Protein AF-A0A3D3CGE0-F1 (afdb_monomer_lite)

Sequence (84 aa):
MPYEEFHFFLKDTVRQSVDFSQTRQSLGYPPPAVQKPCEEGARRIALPRPAEWRAVKDVSVAEAMGRRRSLRKYASAPLSLEEL

Secondary structure (DSSP, 8-state):
--GGGGGGGGSGGGGGTS-GGGSTTTTTPPPPPSSPPPPTTPPP-PPPPGGG-SSS----HHHHHHH-----S--SSPPPTT--

Radius of gyration: 23.6 Å; chains: 1; bounding box: 44×48×52 Å

Structure (mmCIF, N/CA/C/O backbone):
data_AF-A0A3D3CGE0-F1
#
_entry.id   AF-A0A3D3CGE0-F1
#
loop_
_atom_site.group_PDB
_atom_site.id
_atom_site.type_symbol
_atom_site.label_atom_id
_atom_site.label_alt_id
_atom_site.label_comp_id
_atom_site.label_asym_id
_atom_site.label_entity_id
_atom_site.label_seq_id
_atom_site.pdbx_PDB_ins_code
_atom_site.Cartn_x
_atom_site.Cartn_y
_atom_site.Cartn_z
_atom_site.occupancy
_atom_site.B_iso_or_equiv
_atom_site.auth_seq_id
_atom_site.auth_comp_id
_atom_site.auth_asym_id
_atom_site.auth_atom_id
_atom_site.pdbx_PDB_model_num
ATOM 1 N N . MET A 1 1 ? -10.389 35.912 20.536 1.00 56.81 1 MET A N 1
ATOM 2 C CA . MET A 1 1 ? -10.222 34.452 20.684 1.00 56.81 1 MET A CA 1
ATOM 3 C C . MET A 1 1 ? -8.742 34.193 20.931 1.00 56.81 1 MET A C 1
ATOM 5 O O . MET A 1 1 ? -7.961 34.504 20.035 1.00 56.81 1 MET A O 1
ATOM 9 N N . PRO A 1 2 ? -8.317 33.792 22.139 1.00 64.12 2 PRO A N 1
ATOM 10 C CA . PRO A 1 2 ? -6.901 33.626 22.450 1.00 64.12 2 PRO A CA 1
ATOM 11 C C . PRO A 1 2 ? -6.318 32.455 21.650 1.00 64.12 2 PRO A C 1
ATOM 13 O O . PRO A 1 2 ? -6.902 31.379 21.604 1.00 64.12 2 PRO A O 1
ATOM 16 N N . TYR A 1 3 ? -5.151 32.659 21.041 1.00 60.22 3 TYR A N 1
ATOM 17 C CA . TYR A 1 3 ? -4.428 31.677 20.218 1.00 60.22 3 TYR A CA 1
ATOM 18 C C . TYR A 1 3 ? -4.174 30.331 20.938 1.00 60.22 3 TYR A C 1
ATOM 20 O O . TYR A 1 3 ? -4.086 29.285 20.302 1.00 60.22 3 TYR A O 1
ATOM 28 N N . GLU A 1 4 ? -4.124 30.344 22.274 1.00 63.41 4 GLU A N 1
ATOM 29 C CA . GLU A 1 4 ? -3.943 29.168 23.139 1.00 63.41 4 GLU A CA 1
ATOM 30 C C . GLU A 1 4 ? -5.061 28.112 23.019 1.00 63.41 4 GLU A C 1
ATOM 32 O O . GLU A 1 4 ? -4.771 26.920 23.135 1.00 63.41 4 GLU A O 1
ATOM 37 N N . GLU A 1 5 ? -6.317 28.499 22.748 1.00 67.00 5 GLU A N 1
ATOM 38 C CA . GLU A 1 5 ? -7.432 27.536 22.631 1.00 67.00 5 GLU A CA 1
ATOM 39 C C . GLU A 1 5 ? -7.236 26.571 21.454 1.00 67.00 5 GLU A C 1
ATOM 41 O O . GLU A 1 5 ? -7.518 25.379 21.571 1.00 67.00 5 GLU A O 1
ATOM 46 N N . PHE A 1 6 ? -6.671 27.050 20.342 1.00 77.75 6 PHE A N 1
ATOM 47 C CA . PHE A 1 6 ? -6.455 26.233 19.146 1.00 77.75 6 PHE A CA 1
ATOM 48 C C . PHE A 1 6 ? -5.285 25.253 19.270 1.00 77.75 6 PHE A C 1
ATOM 50 O O . PHE A 1 6 ? -5.171 24.355 18.445 1.00 77.75 6 PHE A O 1
ATOM 57 N N . HIS A 1 7 ? -4.428 25.383 20.285 1.00 82.31 7 HIS A N 1
ATOM 58 C CA . HIS A 1 7 ? -3.292 24.479 20.501 1.00 82.31 7 HIS A CA 1
ATOM 59 C C . HIS A 1 7 ? -3.462 23.577 21.724 1.00 82.31 7 HIS A C 1
ATOM 61 O O . HIS A 1 7 ? -2.634 22.693 21.943 1.00 82.31 7 HIS A O 1
ATOM 67 N N . PHE A 1 8 ? -4.533 23.756 22.504 1.00 84.06 8 PHE A N 1
ATOM 68 C CA . PHE A 1 8 ? -4.801 22.943 23.689 1.00 84.06 8 PHE A CA 1
ATOM 69 C C . PHE A 1 8 ? -4.752 21.440 23.380 1.00 84.06 8 PHE A C 1
ATOM 71 O O . PHE A 1 8 ? -4.068 20.710 24.090 1.00 84.06 8 PHE A O 1
ATOM 78 N N . PHE A 1 9 ? -5.3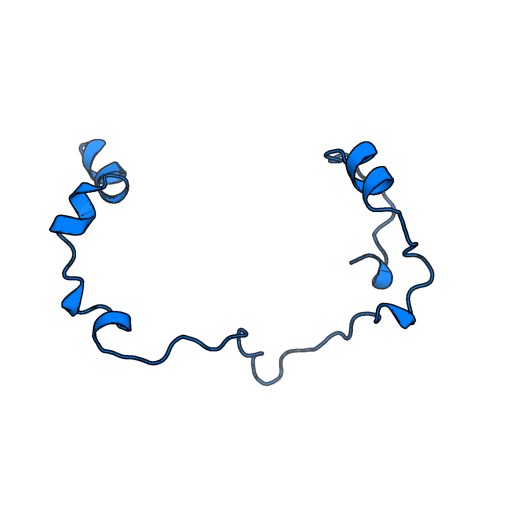67 20.998 22.274 1.00 84.56 9 PHE A N 1
ATOM 79 C CA . PHE A 1 9 ? -5.428 19.585 21.871 1.00 84.56 9 PHE A CA 1
ATOM 80 C C . PHE A 1 9 ? -4.059 18.942 21.567 1.00 84.56 9 PHE A C 1
ATOM 82 O O . PHE A 1 9 ? -3.953 17.719 21.513 1.00 84.56 9 PHE A O 1
ATOM 89 N N . LEU A 1 10 ? -3.015 19.752 21.361 1.00 88.75 10 LEU A N 1
ATOM 90 C CA . LEU A 1 10 ? -1.649 19.288 21.102 1.00 88.75 10 LEU A CA 1
ATOM 91 C C . LEU A 1 10 ? -0.847 19.063 22.392 1.00 88.75 10 LEU A C 1
ATOM 93 O O . LEU A 1 10 ? 0.255 18.517 22.337 1.00 88.75 10 LEU A O 1
ATOM 97 N N . LYS A 1 11 ? -1.360 19.504 23.547 1.00 89.00 11 LYS A N 1
ATOM 98 C CA . LYS A 1 11 ? -0.699 19.339 24.846 1.00 89.00 11 LYS A CA 1
ATOM 99 C C . LYS A 1 11 ? -1.065 17.979 25.445 1.00 89.00 11 LYS A C 1
ATOM 101 O O . LYS A 1 11 ? -2.216 17.558 25.425 1.00 89.00 11 LYS A O 1
ATOM 106 N N . ASP A 1 12 ? -0.097 17.327 26.080 1.00 89.44 12 ASP A N 1
ATOM 107 C CA . ASP A 1 12 ? -0.300 16.043 26.770 1.00 89.44 12 ASP A CA 1
ATOM 108 C C . ASP A 1 12 ? -1.334 16.128 27.918 1.00 89.44 12 ASP A C 1
ATOM 110 O O . ASP A 1 12 ? -2.019 15.155 28.233 1.00 89.44 12 ASP A O 1
ATOM 114 N N . THR A 1 13 ? -1.545 17.320 28.488 1.00 89.62 13 THR A N 1
ATOM 115 C CA . THR A 1 13 ? -2.550 17.575 29.535 1.00 89.62 13 THR A CA 1
ATOM 116 C C . THR A 1 13 ? -3.983 17.260 29.108 1.00 89.62 13 THR A C 1
ATOM 118 O O . THR A 1 13 ? -4.822 17.008 29.970 1.00 89.62 13 THR A O 1
ATOM 121 N N . VAL A 1 14 ? -4.272 17.210 27.803 1.00 89.75 14 VAL A N 1
ATOM 122 C CA . VAL A 1 14 ? -5.592 16.841 27.260 1.00 89.75 14 VAL A CA 1
ATOM 123 C C . VAL A 1 14 ? -6.05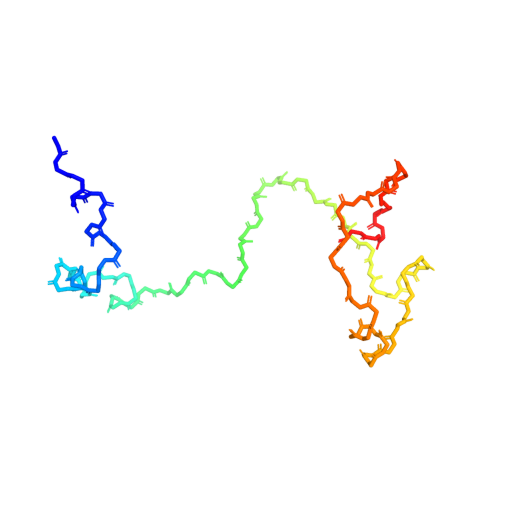1 15.484 27.781 1.00 89.75 14 VAL A C 1
ATOM 125 O O . VAL A 1 14 ? -7.233 15.319 28.082 1.00 89.75 14 VAL A O 1
ATOM 128 N N . ARG A 1 15 ? -5.130 14.532 27.992 1.00 87.38 15 ARG A N 1
ATOM 129 C CA . ARG A 1 15 ? -5.475 13.201 28.515 1.00 87.38 15 ARG A CA 1
ATOM 130 C C . ARG A 1 15 ? -6.159 13.264 29.889 1.00 87.38 15 ARG A C 1
ATOM 132 O O . ARG A 1 15 ? -6.929 12.380 30.223 1.00 87.38 15 ARG A O 1
ATOM 139 N N . GLN A 1 16 ? -5.904 14.303 30.686 1.00 89.81 16 GLN A N 1
ATOM 140 C CA . GLN A 1 16 ? -6.527 14.459 32.006 1.00 89.81 16 GLN A CA 1
ATOM 141 C C . GLN A 1 16 ? -7.993 14.906 31.911 1.00 89.81 16 GLN A C 1
ATOM 143 O O . GLN A 1 16 ? -8.750 14.714 32.854 1.00 89.81 16 GLN A O 1
ATOM 148 N N . SER A 1 17 ? -8.392 15.490 30.776 1.00 88.50 17 SER A N 1
ATOM 149 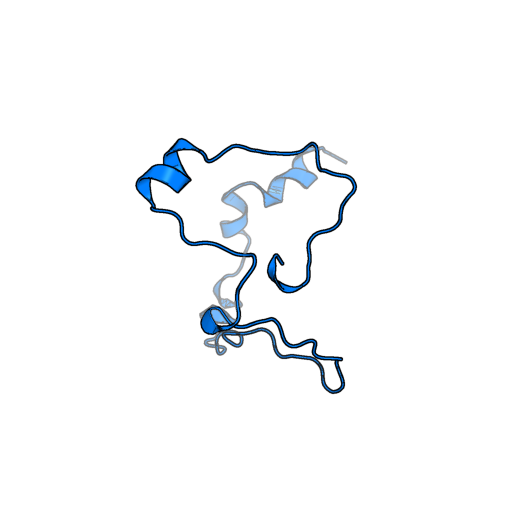C CA . SER A 1 17 ? -9.776 15.896 30.497 1.00 88.50 17 SER A CA 1
ATOM 150 C C . SER A 1 17 ? -10.596 14.842 29.748 1.00 88.50 17 SER A C 1
ATOM 152 O O . SER A 1 17 ? -11.800 15.014 29.581 1.00 88.50 17 SER A O 1
ATOM 154 N N . VAL A 1 18 ? -9.962 13.763 29.278 1.00 86.75 18 VAL A N 1
ATOM 155 C CA . VAL A 1 18 ? -10.622 12.704 28.505 1.00 86.75 18 VAL A CA 1
ATOM 156 C C . VAL A 1 18 ? -10.975 11.546 29.431 1.00 86.75 18 VAL A C 1
ATOM 158 O O . VAL A 1 18 ? -10.100 10.939 30.045 1.00 86.75 18 VAL A O 1
ATOM 161 N N . ASP A 1 19 ? -12.257 11.193 29.492 1.00 92.06 19 ASP A N 1
ATOM 162 C CA . ASP A 1 19 ? -12.698 9.970 30.159 1.00 92.06 19 ASP A CA 1
ATOM 163 C C . ASP A 1 19 ? -12.406 8.744 29.278 1.00 92.06 19 ASP A C 1
ATOM 165 O O . ASP A 1 19 ? -13.183 8.361 28.399 1.00 92.06 19 ASP A O 1
ATOM 169 N N . PHE A 1 20 ? -11.257 8.110 29.517 1.00 90.75 20 PHE A N 1
ATOM 170 C CA . PHE A 1 20 ? -10.839 6.925 28.770 1.00 90.75 20 PHE A CA 1
ATOM 171 C C . PHE A 1 20 ? -11.674 5.671 29.070 1.00 90.75 20 PHE A C 1
ATOM 173 O O . PHE A 1 20 ? -11.604 4.709 28.294 1.00 90.75 20 PHE A O 1
ATOM 180 N N . SER A 1 21 ? -12.478 5.659 30.143 1.00 92.94 21 SER A N 1
ATOM 181 C CA . SER A 1 21 ? -13.366 4.528 30.456 1.00 92.94 21 SER A CA 1
ATOM 182 C C . SER A 1 21 ? -14.462 4.353 29.401 1.00 92.94 21 SER A C 1
ATOM 184 O O . SER A 1 21 ? -14.891 3.234 29.138 1.00 92.94 21 SER A O 1
ATOM 186 N N . GLN A 1 22 ? -14.840 5.445 28.729 1.00 94.19 22 GLN A N 1
ATOM 187 C CA . GLN A 1 22 ? -15.890 5.470 27.708 1.00 94.19 22 GLN A CA 1
ATOM 188 C C . GLN A 1 22 ? -15.373 5.199 26.290 1.00 94.19 22 GLN A C 1
ATOM 190 O O . GLN A 1 22 ? -16.136 5.240 25.322 1.00 94.19 22 GLN A O 1
ATOM 195 N N . THR A 1 23 ? -14.079 4.916 26.120 1.00 91.62 23 THR A N 1
ATOM 196 C CA . THR A 1 23 ? -13.574 4.529 24.800 1.00 91.62 23 THR A CA 1
ATOM 197 C C . THR A 1 23 ? -14.137 3.169 24.400 1.00 91.62 23 THR A C 1
A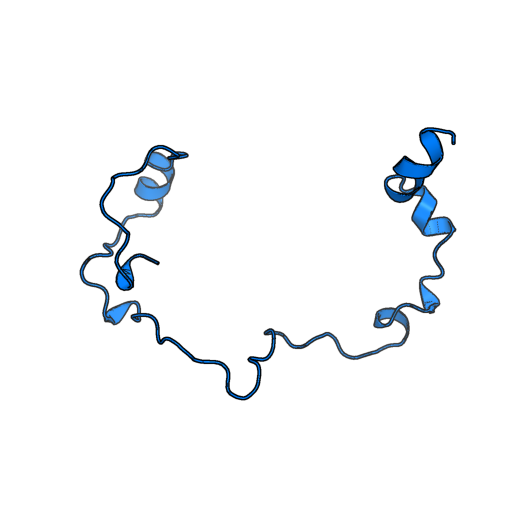TOM 199 O O . THR A 1 23 ? -14.274 2.263 25.219 1.00 91.62 23 THR A O 1
ATOM 202 N N . ARG A 1 24 ? -14.399 2.979 23.102 1.00 93.81 24 ARG A N 1
ATOM 203 C CA . ARG A 1 24 ? -14.814 1.674 22.561 1.00 93.81 24 ARG A CA 1
ATOM 204 C C . ARG A 1 24 ? -13.852 0.546 22.949 1.00 93.81 24 ARG A C 1
ATOM 206 O O . ARG A 1 24 ? -14.299 -0.563 23.211 1.00 93.81 24 ARG A O 1
ATOM 213 N N . GLN A 1 25 ? -12.555 0.840 23.027 1.00 93.75 25 GLN A N 1
ATOM 214 C CA . GLN A 1 25 ? -11.552 -0.121 23.472 1.00 93.75 25 GLN A CA 1
ATOM 215 C C . GLN A 1 25 ? -11.740 -0.512 24.947 1.00 93.75 25 GLN A C 1
ATOM 217 O O . GLN A 1 25 ? -11.805 -1.702 25.240 1.00 93.75 25 GLN A O 1
ATOM 222 N N . SER A 1 26 ? -11.867 0.457 25.862 1.00 94.88 26 SER A N 1
ATOM 223 C CA . SER A 1 26 ? -12.101 0.190 27.294 1.00 94.88 26 SER A CA 1
ATOM 224 C C . SER A 1 26 ? -13.423 -0.532 27.553 1.00 94.88 26 SER A C 1
ATOM 226 O O . SER A 1 26 ? -13.512 -1.355 28.457 1.00 94.88 26 SER A O 1
ATOM 228 N N . LEU A 1 27 ? -14.432 -0.267 26.722 1.00 96.25 27 LEU A N 1
ATOM 229 C CA . LEU A 1 27 ? -15.731 -0.937 26.761 1.00 96.25 27 LEU A CA 1
ATOM 230 C C . LEU A 1 27 ? -15.717 -2.342 26.120 1.00 96.25 27 LEU A C 1
ATOM 232 O O . LEU A 1 27 ? -16.758 -2.991 26.060 1.00 96.25 27 LEU A O 1
ATOM 236 N N . GLY A 1 28 ? -14.568 -2.817 25.623 1.00 95.75 28 GLY A N 1
ATOM 237 C CA . GLY A 1 28 ? -14.420 -4.165 25.068 1.00 95.75 28 GLY A CA 1
ATOM 238 C C . GLY A 1 28 ? -15.066 -4.373 23.696 1.00 95.75 28 GLY A C 1
ATOM 239 O O . GLY A 1 28 ? -15.315 -5.515 23.309 1.00 95.75 28 GLY A O 1
ATOM 240 N N . TYR A 1 29 ? -15.347 -3.300 22.944 1.00 96.38 29 TYR A N 1
ATOM 241 C CA . TYR A 1 29 ? -15.820 -3.441 21.566 1.00 96.38 29 TYR A CA 1
ATOM 242 C C . TYR A 1 29 ? -14.763 -4.156 20.716 1.00 96.38 29 TYR A C 1
ATOM 244 O O . TYR A 1 29 ? -13.561 -3.956 20.925 1.00 96.38 29 TYR A O 1
ATOM 252 N N . PRO A 1 30 ? -15.190 -4.954 19.721 1.00 94.81 30 PRO A N 1
ATOM 253 C CA . PRO A 1 30 ? -14.250 -5.607 18.831 1.00 94.81 30 PRO A CA 1
ATOM 254 C C . PRO A 1 30 ? -13.410 -4.564 18.082 1.00 94.81 30 PRO A C 1
ATOM 256 O O . PRO A 1 30 ? -13.906 -3.473 17.765 1.00 94.81 30 PRO A O 1
ATOM 259 N N . PRO A 1 31 ? -12.147 -4.895 17.763 1.00 92.56 31 PRO A N 1
ATOM 260 C CA . PRO A 1 31 ? -11.352 -4.055 16.889 1.00 92.56 31 PRO A CA 1
ATOM 261 C C . PRO A 1 31 ? -12.045 -3.926 15.522 1.00 92.56 31 PRO A C 1
ATOM 263 O O . PRO A 1 31 ? -12.802 -4.815 15.114 1.00 92.56 31 PRO A O 1
ATOM 266 N N . PRO A 1 32 ? -11.796 -2.830 14.789 1.00 91.69 32 PRO A N 1
ATOM 267 C CA . PRO A 1 32 ? -12.255 -2.721 13.413 1.00 91.69 32 PRO A CA 1
ATOM 268 C C . PRO A 1 32 ? -11.696 -3.872 12.562 1.00 91.69 32 PRO A C 1
ATOM 270 O O . PRO A 1 32 ? -10.697 -4.505 12.911 1.00 91.69 32 PRO A O 1
ATOM 273 N N . ALA A 1 33 ? -12.337 -4.132 11.423 1.00 94.44 33 ALA A N 1
ATOM 274 C CA . ALA A 1 33 ? -11.875 -5.150 10.489 1.00 94.44 33 ALA A CA 1
ATOM 275 C C . ALA A 1 33 ? -10.420 -4.895 10.051 1.00 94.44 33 ALA A C 1
ATOM 277 O O . ALA A 1 33 ? -10.023 -3.752 9.820 1.00 94.44 33 ALA A O 1
ATOM 278 N N . VAL A 1 34 ? -9.646 -5.976 9.891 1.00 95.00 34 VAL A N 1
ATOM 279 C CA . VAL A 1 34 ? -8.225 -5.928 9.482 1.00 95.00 34 VAL A CA 1
ATOM 280 C C . VAL A 1 34 ? -8.043 -5.211 8.141 1.00 95.00 34 VAL A C 1
ATOM 282 O O . VAL A 1 34 ? -7.038 -4.546 7.912 1.00 95.00 34 VAL A O 1
ATOM 285 N N . GLN A 1 35 ? -9.029 -5.334 7.256 1.00 95.38 35 GLN A N 1
ATOM 286 C CA . GLN A 1 35 ? -9.089 -4.624 5.989 1.00 95.38 35 GLN A CA 1
ATOM 287 C C . GLN A 1 35 ? -10.360 -3.790 5.943 1.00 95.38 35 GLN A C 1
ATOM 289 O O . GLN A 1 35 ? -11.417 -4.220 6.413 1.00 95.38 35 GLN A O 1
ATOM 294 N N . LYS A 1 36 ? -10.269 -2.607 5.331 1.00 93.12 36 LYS A N 1
ATOM 295 C CA . LYS A 1 36 ? -11.454 -1.811 5.026 1.00 93.12 36 LYS A CA 1
ATOM 296 C C . LYS A 1 36 ? -12.350 -2.618 4.072 1.00 93.12 36 LYS A C 1
ATOM 298 O O . LYS A 1 36 ? -11.858 -3.027 3.018 1.00 93.12 36 LYS A O 1
ATOM 303 N N . PRO A 1 37 ? -13.635 -2.835 4.400 1.00 92.12 37 PRO A N 1
ATOM 304 C CA . PRO A 1 37 ? -14.555 -3.503 3.492 1.00 92.12 37 PRO A CA 1
ATOM 305 C C . PRO A 1 37 ? -14.656 -2.752 2.163 1.00 92.12 37 PRO A C 1
ATOM 307 O O . PRO A 1 37 ? -14.653 -1.520 2.127 1.00 92.12 37 PRO A O 1
ATOM 310 N N . CYS A 1 38 ? -14.747 -3.505 1.072 1.00 92.00 38 CYS A N 1
ATOM 311 C CA . CYS A 1 38 ? -15.084 -2.946 -0.228 1.00 92.00 38 CYS A CA 1
ATOM 312 C C . CYS A 1 38 ? -16.591 -2.666 -0.261 1.00 92.00 38 CYS A C 1
ATOM 314 O O . CYS A 1 38 ? -17.373 -3.496 0.201 1.00 92.00 38 CYS A O 1
ATOM 316 N N . GLU A 1 39 ? -16.987 -1.505 -0.779 1.00 94.88 39 GLU A N 1
ATOM 317 C CA . GLU A 1 39 ? -18.401 -1.169 -0.934 1.00 94.88 39 GLU A CA 1
ATOM 318 C C . GLU A 1 39 ? -19.080 -2.128 -1.916 1.00 94.88 39 GLU A C 1
ATOM 320 O O . GLU A 1 39 ? -18.496 -2.551 -2.920 1.00 94.88 39 GLU A O 1
ATOM 325 N N . GLU A 1 40 ? -20.330 -2.475 -1.623 1.00 93.94 40 GLU A N 1
ATOM 326 C CA . GLU A 1 40 ? -21.121 -3.324 -2.502 1.00 93.94 40 GLU A CA 1
ATOM 327 C C . GLU A 1 40 ? -21.318 -2.635 -3.860 1.00 93.94 40 GLU A C 1
ATOM 329 O O . GLU A 1 40 ? -21.658 -1.457 -3.941 1.00 93.94 40 GLU A O 1
ATOM 334 N N . GLY A 1 41 ? -21.044 -3.358 -4.948 1.00 93.94 41 GLY A N 1
ATOM 335 C CA . GLY A 1 41 ? -21.124 -2.818 -6.308 1.00 93.94 41 GLY A CA 1
ATOM 336 C C . GLY A 1 41 ? -19.926 -1.967 -6.753 1.00 93.94 41 GLY A C 1
ATOM 337 O O . GLY A 1 41 ? -19.888 -1.555 -7.915 1.00 93.94 41 GLY A O 1
ATOM 338 N N . ALA A 1 42 ? -18.918 -1.740 -5.902 1.00 95.62 42 ALA A N 1
ATOM 339 C CA . ALA A 1 42 ? -17.721 -1.008 -6.307 1.00 95.62 42 ALA A CA 1
ATOM 340 C C . ALA A 1 42 ? -16.970 -1.728 -7.443 1.00 95.62 42 ALA A C 1
ATOM 342 O O . ALA A 1 42 ? -16.713 -2.938 -7.400 1.00 95.62 42 ALA A O 1
ATOM 343 N N . ARG A 1 43 ? -16.572 -0.968 -8.473 1.00 95.62 43 ARG A N 1
ATOM 344 C CA . ARG A 1 43 ? -15.779 -1.501 -9.588 1.00 95.62 43 ARG A CA 1
ATOM 345 C C . ARG A 1 43 ? -14.402 -1.929 -9.084 1.00 95.62 43 ARG A C 1
ATOM 347 O O . ARG A 1 43 ? -13.656 -1.123 -8.537 1.00 95.62 43 ARG A O 1
ATOM 354 N N . ARG A 1 44 ? -14.038 -3.184 -9.351 1.00 94.00 44 ARG A N 1
ATOM 355 C CA . ARG A 1 44 ? -12.720 -3.744 -9.025 1.00 94.00 44 ARG A CA 1
ATOM 356 C C . ARG A 1 44 ? -11.850 -3.812 -10.272 1.00 94.00 44 ARG A C 1
ATOM 358 O O . ARG A 1 44 ? -12.286 -4.311 -11.306 1.00 94.00 44 ARG A O 1
ATOM 365 N N . ILE A 1 45 ? -10.623 -3.319 -10.156 1.00 94.62 45 ILE A N 1
ATOM 366 C CA . ILE A 1 45 ? -9.585 -3.439 -11.180 1.00 94.62 45 ILE A CA 1
ATOM 367 C C . ILE A 1 45 ? -8.545 -4.406 -10.619 1.00 94.62 45 ILE A C 1
ATOM 369 O O . ILE A 1 45 ? -7.988 -4.155 -9.553 1.00 94.62 45 ILE A O 1
ATOM 373 N N . ALA A 1 46 ? -8.336 -5.536 -11.292 1.00 94.38 46 ALA A N 1
ATOM 374 C CA . ALA A 1 46 ? -7.306 -6.489 -10.896 1.00 94.38 46 ALA A CA 1
ATOM 375 C C . ALA A 1 46 ? -5.927 -5.940 -11.284 1.00 94.38 46 ALA A C 1
ATOM 377 O O . ALA A 1 46 ? -5.733 -5.537 -12.431 1.00 94.38 46 ALA A O 1
ATOM 378 N N . LEU A 1 47 ? -4.992 -5.922 -10.332 1.00 95.12 47 LEU A N 1
ATOM 379 C CA . LEU A 1 47 ? -3.599 -5.561 -10.590 1.00 95.12 47 LEU A CA 1
ATOM 380 C C . LEU A 1 47 ? -2.798 -6.794 -11.044 1.00 95.12 47 LEU A C 1
ATOM 382 O O . LEU A 1 47 ? -3.100 -7.899 -10.571 1.00 95.12 47 LEU A O 1
ATOM 386 N N . PRO A 1 48 ? -1.783 -6.623 -11.914 1.00 94.81 48 PRO A N 1
ATOM 387 C CA . PRO A 1 48 ? -0.869 -7.696 -12.289 1.00 94.81 48 PRO A CA 1
ATOM 388 C C . PRO A 1 48 ? -0.161 -8.278 -11.066 1.00 94.81 48 PRO A C 1
ATOM 390 O O . PRO A 1 48 ? 0.337 -7.550 -10.203 1.00 94.81 48 PRO A O 1
ATOM 393 N N . ARG A 1 49 ? -0.103 -9.605 -10.984 1.00 94.19 49 ARG A N 1
ATOM 394 C CA . ARG A 1 49 ? 0.586 -10.309 -9.896 1.00 94.19 49 ARG A CA 1
ATOM 395 C C . ARG A 1 49 ? 2.104 -10.272 -10.105 1.00 94.19 49 ARG A C 1
ATOM 397 O O . ARG A 1 49 ? 2.539 -10.235 -11.250 1.00 94.19 49 ARG A O 1
ATOM 404 N N . PRO A 1 50 ? 2.916 -10.434 -9.042 1.00 90.88 50 PRO A N 1
ATOM 405 C CA . PRO A 1 50 ? 4.377 -10.479 -9.159 1.00 90.88 50 PRO A CA 1
ATOM 406 C C . PRO A 1 50 ? 4.926 -11.444 -10.218 1.00 90.88 50 PRO A C 1
ATOM 408 O O . PRO A 1 50 ? 5.884 -11.132 -10.909 1.00 90.88 50 PRO A O 1
ATOM 411 N N . ALA A 1 51 ? 4.289 -12.605 -10.396 1.00 91.06 51 ALA A N 1
ATOM 412 C CA . ALA A 1 51 ? 4.692 -13.592 -11.401 1.00 91.06 51 ALA A CA 1
ATOM 413 C C . ALA A 1 51 ? 4.354 -13.194 -12.855 1.00 91.06 51 ALA A C 1
ATOM 415 O O . ALA A 1 51 ? 4.811 -13.842 -13.793 1.00 91.06 51 ALA A O 1
ATOM 416 N N . GLU A 1 52 ? 3.519 -12.174 -13.049 1.00 92.75 52 GLU A N 1
ATOM 417 C CA . GLU A 1 52 ? 3.073 -11.676 -14.356 1.00 92.75 52 GLU A CA 1
ATOM 418 C C . GLU A 1 52 ? 3.883 -10.454 -14.807 1.00 92.75 52 GLU A C 1
ATOM 420 O O . GLU A 1 52 ? 3.738 -10.017 -15.952 1.00 92.75 52 GLU A O 1
ATOM 425 N N . TRP A 1 53 ? 4.732 -9.914 -13.927 1.00 94.00 53 TRP A N 1
ATOM 426 C CA . TRP A 1 53 ? 5.550 -8.746 -14.212 1.00 94.00 53 TRP A CA 1
ATOM 427 C C . TRP A 1 53 ? 6.610 -9.047 -15.280 1.00 94.00 53 TRP A C 1
ATOM 429 O O . TRP A 1 53 ? 7.288 -10.076 -15.266 1.00 94.00 53 TRP A O 1
ATOM 439 N N . ARG A 1 54 ? 6.739 -8.130 -16.237 1.00 91.25 54 ARG A N 1
ATOM 440 C CA . ARG A 1 54 ? 7.710 -8.139 -17.338 1.00 91.25 54 ARG A CA 1
ATOM 441 C C . ARG A 1 54 ? 8.531 -6.854 -17.366 1.00 91.25 54 ARG A C 1
ATOM 443 O O . ARG A 1 54 ? 9.713 -6.894 -17.709 1.00 91.25 54 ARG A O 1
ATOM 450 N N . ALA A 1 55 ? 7.901 -5.722 -17.058 1.00 91.06 55 ALA A N 1
ATOM 451 C CA . A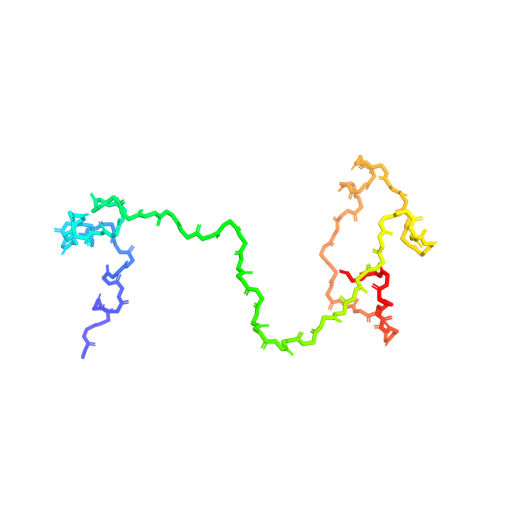LA A 1 55 ? 8.531 -4.413 -16.988 1.00 91.06 55 ALA A CA 1
ATOM 452 C C . ALA A 1 55 ? 9.210 -4.182 -15.629 1.00 91.06 55 ALA A C 1
ATOM 454 O O . ALA A 1 55 ? 10.311 -3.621 -15.592 1.00 91.06 55 ALA A O 1
ATOM 455 N N . VAL A 1 56 ? 8.601 -4.647 -14.531 1.00 91.50 56 VAL A N 1
ATOM 456 C CA . VAL A 1 56 ? 9.187 -4.549 -13.184 1.00 91.50 56 VAL A CA 1
ATOM 457 C C . VAL A 1 56 ? 10.275 -5.611 -13.017 1.00 91.50 56 VAL A C 1
ATOM 459 O O . VAL A 1 56 ? 10.031 -6.802 -13.190 1.00 91.50 56 VAL A O 1
ATOM 462 N N . LYS A 1 57 ? 11.499 -5.174 -12.701 1.00 90.31 57 LYS A N 1
ATOM 463 C CA . LYS A 1 57 ? 12.682 -6.041 -12.584 1.00 90.31 57 LYS A CA 1
ATOM 464 C C . LYS A 1 57 ? 13.152 -6.169 -11.144 1.00 90.31 57 LYS A C 1
ATOM 466 O O . LYS A 1 57 ? 13.025 -5.231 -10.358 1.00 90.31 57 LYS A O 1
ATOM 471 N N . ASP A 1 58 ? 13.795 -7.294 -10.858 1.00 92.56 58 ASP A N 1
ATOM 472 C CA . ASP A 1 58 ? 14.470 -7.518 -9.587 1.00 92.56 58 ASP A CA 1
ATOM 473 C C . ASP A 1 58 ? 15.663 -6.576 -9.395 1.00 92.56 58 ASP A C 1
ATOM 475 O O . ASP A 1 58 ? 16.386 -6.222 -10.333 1.00 92.56 58 ASP A O 1
ATOM 479 N N . VAL A 1 59 ? 15.893 -6.202 -8.139 1.00 95.62 59 VAL A N 1
ATOM 480 C CA . VAL A 1 59 ? 17.052 -5.431 -7.692 1.00 95.62 59 VAL A CA 1
ATOM 481 C C . VAL A 1 59 ? 17.470 -5.933 -6.314 1.00 95.62 59 VAL A C 1
ATOM 483 O O . VAL A 1 59 ? 16.628 -6.247 -5.471 1.00 95.62 59 VAL A O 1
ATOM 486 N N . SER A 1 60 ? 18.776 -6.025 -6.060 1.00 97.94 60 SER A N 1
ATOM 487 C CA . SER A 1 60 ? 19.253 -6.410 -4.729 1.00 97.94 60 SER A CA 1
ATOM 488 C C . SER A 1 60 ? 18.933 -5.323 -3.699 1.00 97.94 60 SER A C 1
ATOM 490 O O . SER A 1 60 ? 18.926 -4.132 -4.012 1.00 97.94 60 SER A O 1
ATOM 492 N N . VAL A 1 61 ? 18.732 -5.712 -2.438 1.00 98.00 61 VAL A N 1
ATOM 493 C CA . VAL A 1 61 ? 18.460 -4.751 -1.353 1.00 98.00 61 VAL A CA 1
ATOM 494 C C . VAL A 1 61 ? 19.601 -3.739 -1.206 1.00 98.00 61 VAL A C 1
ATOM 496 O O . VAL A 1 61 ? 19.346 -2.542 -1.086 1.00 98.00 61 VAL A O 1
ATOM 499 N N . ALA A 1 62 ? 20.857 -4.195 -1.276 1.00 98.44 62 ALA A N 1
ATOM 500 C CA . ALA A 1 62 ? 22.029 -3.324 -1.184 1.00 98.44 62 ALA A CA 1
ATOM 501 C C . ALA A 1 62 ? 22.040 -2.261 -2.297 1.00 98.44 62 ALA A C 1
ATOM 503 O O . ALA A 1 62 ? 22.268 -1.078 -2.034 1.00 98.44 62 ALA A O 1
ATOM 504 N N . GLU A 1 63 ? 21.727 -2.663 -3.530 1.00 98.12 63 GLU A N 1
ATOM 505 C CA . GLU A 1 63 ? 21.636 -1.742 -4.660 1.00 98.12 63 GLU A CA 1
ATOM 506 C C . GLU A 1 63 ? 20.457 -0.772 -4.516 1.00 98.12 63 GLU A C 1
ATOM 508 O O . GLU A 1 63 ? 20.627 0.436 -4.703 1.00 98.12 63 GLU A O 1
ATOM 513 N N . ALA A 1 64 ? 19.277 -1.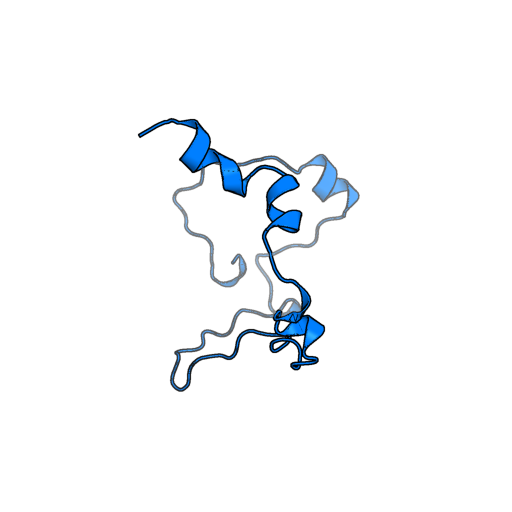274 -4.146 1.00 97.75 64 ALA A N 1
ATOM 514 C CA . ALA A 1 64 ? 18.087 -0.454 -3.951 1.00 97.75 64 ALA A CA 1
ATOM 515 C C . ALA A 1 64 ? 18.334 0.642 -2.906 1.00 97.75 64 ALA A C 1
ATOM 517 O O . ALA A 1 64 ? 18.019 1.810 -3.145 1.00 97.75 64 ALA A O 1
ATOM 518 N N . MET A 1 65 ? 18.972 0.293 -1.782 1.00 98.25 65 MET A N 1
ATOM 519 C CA . MET A 1 65 ? 19.353 1.251 -0.742 1.00 98.25 65 MET A CA 1
ATOM 520 C C . MET A 1 65 ? 20.349 2.294 -1.256 1.00 98.25 65 MET A C 1
ATOM 522 O O . MET A 1 65 ? 20.136 3.488 -1.042 1.00 98.25 65 MET A O 1
ATOM 526 N N . GLY A 1 66 ? 21.399 1.865 -1.965 1.00 98.38 66 GLY A N 1
ATOM 527 C CA . GLY A 1 66 ? 22.428 2.763 -2.495 1.00 98.38 66 GLY A CA 1
ATOM 528 C C . GLY A 1 66 ? 21.915 3.735 -3.563 1.00 98.38 66 GLY A C 1
ATOM 529 O O . GLY A 1 66 ? 22.389 4.867 -3.649 1.00 98.38 66 GLY A O 1
ATOM 530 N N . ARG A 1 67 ? 20.922 3.327 -4.367 1.00 97.44 67 ARG A N 1
ATOM 531 C CA . ARG A 1 67 ? 20.365 4.139 -5.468 1.00 97.44 67 ARG A CA 1
ATOM 532 C C . ARG A 1 67 ? 19.128 4.953 -5.072 1.00 97.44 67 ARG A C 1
ATOM 534 O O . ARG A 1 67 ? 18.696 5.813 -5.846 1.00 97.44 67 ARG A O 1
ATOM 541 N N . ARG A 1 68 ? 18.548 4.712 -3.890 1.00 97.62 68 ARG A N 1
ATOM 542 C CA . ARG A 1 68 ? 17.319 5.375 -3.430 1.00 97.62 68 ARG A CA 1
ATOM 543 C C . ARG A 1 68 ? 17.509 6.890 -3.336 1.00 97.62 68 ARG A C 1
ATOM 545 O O . ARG A 1 68 ? 18.321 7.401 -2.567 1.00 97.62 68 ARG A O 1
ATOM 552 N N . ARG A 1 69 ? 16.661 7.626 -4.052 1.00 97.62 69 ARG A N 1
ATOM 553 C CA . ARG A 1 69 ? 16.614 9.094 -4.045 1.00 97.62 69 ARG A CA 1
ATOM 554 C C . ARG A 1 69 ? 15.179 9.590 -4.151 1.00 97.62 69 ARG A C 1
ATOM 556 O O . ARG A 1 69 ? 14.326 8.912 -4.712 1.00 97.62 69 ARG A O 1
ATOM 563 N N . SER A 1 70 ? 14.915 10.792 -3.648 1.00 97.81 70 SER A N 1
ATOM 564 C CA . SER A 1 70 ? 13.623 11.452 -3.858 1.00 97.81 70 SER A CA 1
ATOM 565 C C . SER A 1 70 ? 13.575 12.054 -5.261 1.00 97.81 70 SER A C 1
ATOM 567 O O . SER A 1 70 ? 14.297 13.007 -5.549 1.00 97.81 70 SER A O 1
ATOM 569 N N . LEU A 1 71 ? 12.717 11.516 -6.126 1.00 95.44 71 LEU A N 1
ATOM 570 C CA . LEU A 1 71 ? 12.511 12.000 -7.489 1.00 95.44 71 LEU A CA 1
ATOM 571 C C . LEU A 1 71 ? 11.152 12.704 -7.577 1.00 95.44 71 LEU A C 1
ATOM 573 O O . LEU A 1 71 ? 10.127 12.118 -7.247 1.00 95.44 71 LEU A O 1
ATOM 577 N N . ARG A 1 72 ? 11.170 13.983 -7.972 1.00 97.06 72 ARG A N 1
ATOM 578 C CA . ARG A 1 72 ? 9.977 14.853 -8.069 1.00 97.06 72 ARG A CA 1
ATOM 579 C C . ARG A 1 72 ? 9.819 15.528 -9.436 1.00 97.06 72 ARG A C 1
ATOM 581 O O . ARG A 1 72 ? 8.950 16.370 -9.615 1.00 97.06 72 ARG A O 1
ATOM 588 N N . LYS A 1 73 ? 10.702 15.199 -10.381 1.00 97.25 73 LYS A N 1
ATOM 589 C CA . LYS A 1 73 ? 10.631 15.620 -11.782 1.00 97.25 73 LYS A CA 1
ATOM 590 C C . LYS A 1 73 ? 10.446 14.359 -12.611 1.00 97.25 73 LYS A C 1
ATOM 592 O O . LYS A 1 73 ? 11.344 13.522 -12.615 1.00 97.25 73 LYS A O 1
ATOM 597 N N . TYR A 1 74 ? 9.289 14.217 -13.241 1.00 95.44 74 TYR A N 1
ATOM 598 C CA . TYR A 1 74 ? 8.864 12.978 -13.890 1.00 95.44 74 TYR A CA 1
ATOM 599 C C . TYR A 1 74 ? 8.962 13.083 -15.412 1.00 95.44 74 TYR A C 1
ATOM 601 O O . TYR A 1 74 ? 8.952 14.183 -15.967 1.00 95.44 74 TYR A O 1
ATOM 609 N N . ALA A 1 75 ? 9.066 11.932 -16.076 1.00 95.88 75 ALA A N 1
ATOM 610 C CA . ALA A 1 75 ? 8.890 11.860 -17.520 1.00 95.88 75 ALA A CA 1
ATOM 611 C C . ALA A 1 75 ? 7.430 12.173 -17.889 1.00 95.88 75 ALA A C 1
ATOM 613 O O . ALA A 1 75 ? 6.529 12.024 -17.066 1.00 95.88 75 ALA A O 1
ATOM 614 N N . SER A 1 76 ? 7.195 12.590 -19.133 1.00 96.94 76 SER A N 1
ATOM 615 C CA . SER A 1 76 ? 5.836 12.783 -19.657 1.00 96.94 76 SER A CA 1
ATOM 616 C C . SER A 1 76 ? 5.098 11.463 -19.890 1.00 96.94 76 SER A C 1
ATOM 618 O O . SER A 1 76 ? 3.870 11.448 -19.911 1.00 96.94 76 SER A O 1
ATOM 620 N N . ALA A 1 77 ? 5.834 10.366 -20.073 1.00 96.44 77 ALA A N 1
ATOM 621 C CA . ALA A 1 77 ? 5.259 9.038 -20.206 1.00 96.44 77 ALA A CA 1
ATOM 622 C C . ALA A 1 77 ? 4.614 8.603 -18.874 1.00 96.44 77 ALA A C 1
ATOM 624 O O . ALA A 1 77 ? 5.284 8.668 -17.838 1.00 96.44 77 ALA A O 1
ATOM 625 N N . PRO A 1 78 ? 3.340 8.171 -18.882 1.00 95.25 78 PRO A N 1
ATOM 626 C CA . PRO A 1 78 ? 2.681 7.668 -17.685 1.00 95.25 78 PRO A CA 1
ATOM 627 C C . PRO A 1 78 ? 3.232 6.294 -17.292 1.00 95.25 78 PRO A C 1
ATOM 629 O O . PRO A 1 78 ? 3.733 5.553 -18.137 1.00 95.25 78 PRO A O 1
ATOM 632 N N . LEU A 1 79 ? 3.073 5.945 -16.015 1.00 94.19 79 LEU A N 1
ATOM 633 C CA . LEU A 1 79 ? 3.300 4.581 -15.545 1.00 94.19 79 LEU A CA 1
ATOM 634 C C . LEU A 1 79 ? 2.248 3.642 -16.139 1.00 94.19 79 LEU A C 1
ATOM 636 O O . LEU A 1 79 ? 1.068 3.992 -16.260 1.00 94.19 79 LEU A O 1
ATOM 640 N N . SER A 1 80 ? 2.686 2.445 -16.504 1.00 94.12 80 SER A N 1
ATOM 641 C CA . SER A 1 80 ? 1.803 1.350 -16.892 1.00 94.12 80 SER A CA 1
ATOM 642 C C . SER A 1 80 ? 1.075 0.766 -15.675 1.00 94.12 80 SER A C 1
ATOM 644 O O . SER A 1 80 ? 1.482 0.972 -14.536 1.00 94.12 80 SER A O 1
ATOM 646 N N . LEU A 1 81 ? 0.005 -0.008 -15.904 1.00 94.06 81 LEU A N 1
ATOM 647 C CA . LEU A 1 81 ? -0.729 -0.692 -14.825 1.00 94.06 81 LEU A CA 1
ATOM 648 C C . LEU A 1 81 ? 0.153 -1.678 -14.036 1.00 94.06 81 LEU A C 1
ATOM 650 O O . LEU A 1 81 ? -0.148 -1.984 -12.891 1.00 94.06 81 LEU A O 1
ATOM 654 N N . GLU A 1 82 ? 1.218 -2.181 -14.657 1.00 94.38 82 GLU A N 1
ATOM 655 C CA . GLU A 1 82 ? 2.190 -3.070 -14.020 1.00 94.38 82 GLU A CA 1
ATOM 656 C C . GLU A 1 82 ? 3.130 -2.327 -13.053 1.00 94.38 82 GLU A C 1
ATOM 658 O O . GLU A 1 82 ? 3.644 -2.930 -12.120 1.00 94.38 82 GLU A O 1
ATOM 663 N N . GLU A 1 83 ? 3.349 -1.024 -13.261 1.00 92.94 83 GLU A N 1
ATOM 664 C CA . GLU A 1 83 ? 4.271 -0.189 -12.474 1.00 92.94 83 GLU A CA 1
ATOM 665 C C . GLU A 1 83 ? 3.590 0.561 -11.308 1.00 92.94 83 GLU A C 1
ATOM 667 O O . GLU A 1 83 ? 4.265 1.317 -10.603 1.00 92.94 83 GLU A O 1
ATOM 672 N N . LEU A 1 84 ? 2.273 0.391 -11.123 1.00 91.69 84 LEU A N 1
ATOM 673 C CA . LEU A 1 84 ? 1.467 1.001 -10.051 1.00 91.69 84 LEU A CA 1
ATOM 674 C C . LEU A 1 84 ? 1.406 0.120 -8.798 1.00 91.69 84 LEU A C 1
ATOM 676 O O . LEU A 1 84 ? 1.554 0.696 -7.695 1.00 91.69 84 LEU A O 1
#

Foldseek 3Di:
DDPVVVCVVVDPCVVVVDDPCPDCVVVPNDDPDPDDDDDPPDDDDDADDPVRDDPDDDDDPVRCVVPDDDDDDDDPDDDDSNRD

pLDDT: mean 91.47, std 8.26, range [56.81, 98.44]